Protein AF-A0A1F5MKG4-F1 (afdb_monomer_lite)

Radius of gyration: 19.08 Å; chains: 1; bounding box: 57×31×39 Å

pLDDT: mean 83.09, std 10.35, range [57.16, 92.31]

Sequence (70 aa):
MKICAKCGSNLIELTKVQSVSGNSTFPLTTTTYKCTNEECQKSMDQEKLDREAQRLERANRSKPLPKKTS

Structure (mmCIF, N/CA/C/O backbone):
data_AF-A0A1F5MKG4-F1
#
_entry.id   AF-A0A1F5MKG4-F1
#
loop_
_atom_site.group_PDB
_atom_site.id
_atom_site.type_symbol
_atom_site.label_atom_id
_atom_site.label_alt_id
_atom_site.label_comp_id
_atom_site.label_asym_id
_atom_site.label_entity_id
_atom_site.label_seq_id
_atom_site.pdbx_PDB_ins_code
_atom_site.Cartn_x
_atom_site.Cartn_y
_atom_site.Cartn_z
_atom_site.occupancy
_atom_site.B_iso_or_equiv
_atom_site.auth_seq_id
_atom_site.auth_comp_id
_atom_site.auth_asym_id
_atom_site.auth_atom_id
_atom_site.pdbx_PDB_model_num
ATOM 1 N N . MET A 1 1 ? -15.746 7.788 -4.388 1.00 61.97 1 MET A N 1
ATOM 2 C CA . MET A 1 1 ? -14.974 7.764 -3.125 1.00 61.97 1 MET A CA 1
ATOM 3 C C . MET A 1 1 ? -14.236 6.441 -3.036 1.00 61.97 1 MET A C 1
ATOM 5 O O . MET A 1 1 ? -14.834 5.426 -3.372 1.00 61.97 1 MET A O 1
ATOM 9 N N . LYS A 1 2 ? -12.952 6.440 -2.657 1.00 82.69 2 LYS A N 1
ATOM 10 C CA . LYS A 1 2 ? -12.216 5.196 -2.388 1.00 82.69 2 LYS A CA 1
ATOM 11 C C . LYS A 1 2 ? -12.329 4.856 -0.908 1.00 82.69 2 LYS A C 1
ATOM 13 O O . LYS A 1 2 ? -12.204 5.738 -0.063 1.00 82.69 2 LYS A O 1
ATOM 18 N N . ILE A 1 3 ? -12.572 3.582 -0.628 1.00 90.81 3 ILE A N 1
ATOM 19 C CA . ILE A 1 3 ? -12.863 3.071 0.709 1.00 90.81 3 ILE A CA 1
ATOM 20 C C . ILE A 1 3 ? -11.810 2.019 1.054 1.00 90.81 3 ILE A C 1
ATOM 22 O O . ILE A 1 3 ? -11.414 1.225 0.199 1.00 90.81 3 ILE A O 1
ATOM 26 N N . CYS A 1 4 ? -11.320 2.035 2.288 1.00 88.12 4 CYS A N 1
ATOM 27 C CA . CYS A 1 4 ? -10.352 1.068 2.774 1.00 88.12 4 CYS A CA 1
ATOM 28 C C . CYS A 1 4 ? -11.018 -0.303 2.915 1.00 88.12 4 CYS A C 1
ATOM 30 O O . CYS A 1 4 ? -11.974 -0.458 3.670 1.00 88.12 4 CYS A O 1
ATOM 32 N N . ALA A 1 5 ? -10.483 -1.313 2.228 1.00 87.50 5 ALA A N 1
ATOM 33 C CA . ALA A 1 5 ? -11.035 -2.667 2.243 1.00 87.50 5 ALA A CA 1
ATOM 34 C C . ALA A 1 5 ? -10.947 -3.365 3.615 1.00 87.50 5 ALA A C 1
ATOM 36 O O . ALA A 1 5 ? -11.645 -4.346 3.842 1.00 87.50 5 ALA A O 1
ATOM 37 N N . LYS A 1 6 ? -10.089 -2.881 4.525 1.00 86.94 6 LYS A N 1
ATOM 38 C CA . LYS A 1 6 ? -9.900 -3.465 5.863 1.00 86.94 6 LYS A CA 1
ATOM 39 C C . LYS A 1 6 ? -10.900 -2.931 6.893 1.00 86.94 6 LYS A C 1
ATOM 41 O O . LYS A 1 6 ? -11.407 -3.707 7.688 1.00 86.94 6 LYS A O 1
ATOM 46 N N . CYS A 1 7 ? -11.175 -1.626 6.889 1.00 89.00 7 CYS A N 1
ATOM 47 C CA . CYS A 1 7 ? -11.968 -0.969 7.938 1.00 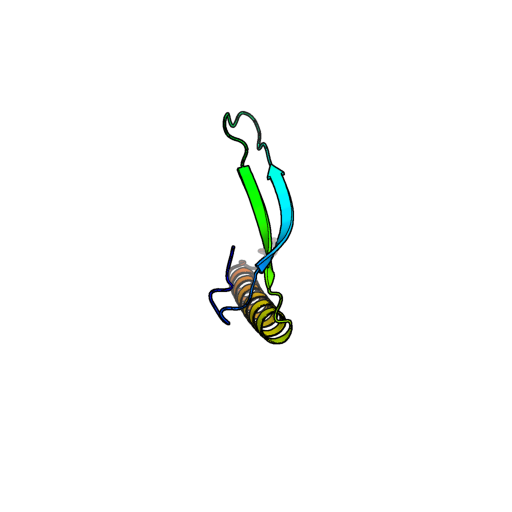89.00 7 CYS A CA 1
ATOM 48 C C . CYS A 1 7 ? -13.184 -0.183 7.427 1.00 89.00 7 CYS A C 1
ATOM 50 O O . CYS A 1 7 ? -13.871 0.452 8.221 1.00 89.00 7 CYS A O 1
ATOM 52 N N . GLY A 1 8 ? -13.421 -0.134 6.113 1.00 89.44 8 GLY A N 1
ATOM 53 C CA . GLY A 1 8 ? -14.534 0.619 5.525 1.00 89.44 8 GLY A CA 1
ATOM 54 C C . GLY A 1 8 ? -14.409 2.146 5.632 1.00 89.44 8 GLY A C 1
ATOM 55 O O . GLY A 1 8 ? -15.319 2.862 5.228 1.00 89.44 8 GLY A O 1
ATOM 56 N N . SER A 1 9 ? -13.298 2.667 6.161 1.00 91.75 9 SER A N 1
ATOM 57 C CA . SER A 1 9 ? -13.063 4.111 6.274 1.00 91.75 9 SER A CA 1
ATOM 58 C C . SER A 1 9 ? -12.641 4.727 4.940 1.00 91.75 9 SER A C 1
ATOM 60 O O . SER A 1 9 ? -12.175 4.032 4.035 1.00 91.75 9 SER A O 1
ATOM 62 N N . ASN A 1 10 ? -12.761 6.048 4.817 1.00 92.19 10 ASN A N 1
ATOM 63 C CA . ASN A 1 10 ? -12.369 6.755 3.601 1.00 92.19 10 ASN A CA 1
ATOM 64 C C . ASN A 1 10 ? -10.851 6.675 3.355 1.00 92.19 10 ASN A C 1
ATOM 66 O O . ASN A 1 10 ? -10.037 6.639 4.281 1.00 92.19 10 ASN A O 1
ATOM 70 N N . LEU A 1 11 ? -10.468 6.636 2.080 1.00 91.81 11 LEU A N 1
ATOM 71 C CA . LEU A 1 11 ? -9.083 6.750 1.636 1.00 91.81 11 LEU A CA 1
ATOM 72 C C . LEU A 1 11 ? -8.855 8.149 1.063 1.00 91.81 11 LEU A C 1
ATOM 74 O O . LEU A 1 11 ? -9.569 8.575 0.154 1.00 91.81 11 LEU A O 1
ATOM 78 N N . ILE A 1 12 ? -7.834 8.832 1.569 1.00 91.62 12 ILE A N 1
ATOM 79 C CA . ILE A 1 12 ? -7.354 10.105 1.035 1.00 91.62 12 ILE A CA 1
ATOM 80 C C . ILE A 1 12 ? -6.199 9.853 0.066 1.00 91.62 12 ILE A C 1
ATOM 82 O O . ILE A 1 12 ? -5.325 9.022 0.317 1.00 91.62 12 ILE A O 1
ATOM 86 N N . GLU A 1 13 ? -6.213 10.542 -1.070 1.00 91.81 13 GLU A N 1
ATOM 87 C CA . GLU A 1 13 ? -5.111 10.506 -2.029 1.00 91.81 13 GLU A CA 1
ATOM 88 C C . GLU A 1 13 ? -3.947 11.334 -1.478 1.00 91.81 13 GLU A C 1
ATOM 90 O O . GLU A 1 13 ? -4.106 12.519 -1.202 1.00 91.81 13 GLU A O 1
ATOM 95 N N . LEU A 1 14 ? -2.790 10.702 -1.278 1.00 89.12 14 LEU A N 1
ATOM 96 C CA . LEU A 1 14 ? -1.582 11.383 -0.804 1.00 89.12 14 LEU A CA 1
ATOM 97 C C . LEU A 1 14 ? -0.753 11.910 -1.966 1.00 89.12 14 LEU A C 1
ATOM 99 O O . LEU A 1 14 ? -0.248 13.028 -1.940 1.00 89.12 14 LEU A O 1
ATOM 103 N N . THR A 1 15 ? -0.516 11.052 -2.953 1.00 91.31 15 THR A N 1
ATOM 104 C CA . THR A 1 15 ? 0.431 11.351 -4.022 1.00 91.31 15 THR A CA 1
ATOM 105 C C . THR A 1 15 ? 0.030 10.602 -5.270 1.00 91.31 15 THR A C 1
ATOM 107 O O . THR A 1 15 ? -0.305 9.420 -5.222 1.00 91.31 15 THR A O 1
ATOM 110 N N . LYS A 1 16 ? 0.113 11.289 -6.401 1.00 91.06 16 LYS A N 1
ATOM 111 C CA . LYS A 1 16 ? -0.077 10.716 -7.723 1.00 91.06 16 LYS A CA 1
ATOM 112 C C . LYS A 1 16 ? 1.212 10.916 -8.503 1.00 91.06 16 LYS A C 1
ATOM 114 O O . LYS A 1 16 ? 1.536 12.032 -8.896 1.00 91.06 16 LYS A O 1
ATOM 119 N N . VAL A 1 17 ? 1.958 9.838 -8.692 1.00 90.38 17 VAL A N 1
ATOM 120 C CA . VAL A 1 17 ? 3.200 9.834 -9.461 1.00 90.38 17 VAL A CA 1
ATOM 121 C C . VAL A 1 17 ? 2.902 9.246 -10.829 1.00 90.38 17 VAL A C 1
ATOM 123 O O . VAL A 1 17 ? 2.431 8.116 -10.935 1.00 90.38 17 VAL A O 1
ATOM 126 N N . GLN A 1 18 ? 3.168 10.012 -11.881 1.00 87.56 18 GLN A N 1
ATOM 127 C CA . GLN A 1 18 ? 3.182 9.487 -13.242 1.00 87.56 18 GLN A CA 1
ATOM 128 C C . GLN A 1 18 ? 4.621 9.172 -13.625 1.00 87.56 18 GLN A C 1
ATOM 130 O O . GLN A 1 18 ? 5.482 10.047 -13.618 1.00 87.56 18 GLN A O 1
ATOM 135 N N . SER A 1 19 ? 4.876 7.908 -13.930 1.00 82.44 19 SER A N 1
ATOM 136 C CA . SER A 1 19 ? 6.175 7.416 -14.360 1.00 82.44 19 SER A CA 1
ATOM 137 C C . SER A 1 19 ? 6.081 7.024 -15.828 1.00 82.44 19 SER A C 1
ATOM 139 O O . SER A 1 19 ? 5.303 6.147 -16.204 1.00 82.44 19 SER A O 1
ATOM 141 N N . VAL A 1 20 ? 6.882 7.681 -16.662 1.00 77.25 20 VAL A N 1
ATOM 142 C CA . VAL A 1 20 ? 7.084 7.292 -18.059 1.00 77.25 20 VAL A CA 1
ATOM 143 C C . VAL A 1 20 ? 8.410 6.544 -18.112 1.00 77.25 20 VAL A C 1
ATOM 145 O O . VAL A 1 20 ? 9.479 7.145 -18.041 1.00 77.25 20 VAL A O 1
ATOM 148 N N . SER A 1 21 ? 8.356 5.216 -18.141 1.00 69.12 21 SER A N 1
ATOM 149 C CA . SER A 1 21 ? 9.555 4.385 -18.247 1.00 69.12 21 SER A CA 1
ATOM 150 C C . SER A 1 21 ? 9.894 4.168 -19.726 1.00 69.12 21 SER A C 1
ATOM 152 O O . SER A 1 21 ? 9.287 3.328 -20.384 1.00 69.12 21 SER A O 1
ATOM 154 N N . GLY A 1 22 ? 10.856 4.932 -20.255 1.00 73.38 22 GLY A N 1
ATOM 155 C CA . GLY A 1 22 ? 11.401 4.763 -21.614 1.00 73.38 22 GLY A CA 1
ATOM 156 C C . GLY A 1 22 ? 10.401 5.027 -22.752 1.00 73.38 22 GLY A C 1
ATOM 157 O O . GLY A 1 22 ? 9.554 5.909 -22.643 1.00 73.38 22 GLY A O 1
ATOM 158 N N . ASN A 1 23 ? 10.486 4.240 -23.836 1.00 67.62 23 ASN A N 1
ATOM 159 C CA . ASN A 1 23 ? 9.632 4.310 -25.041 1.00 67.62 23 ASN A CA 1
ATOM 160 C C . ASN A 1 23 ? 8.187 3.802 -24.817 1.00 67.62 23 ASN A C 1
ATOM 162 O O . ASN A 1 23 ? 7.517 3.393 -25.766 1.00 67.62 23 ASN A O 1
ATOM 166 N N . SER A 1 24 ? 7.700 3.765 -23.576 1.00 64.38 24 SER A N 1
ATOM 167 C CA . SER A 1 24 ? 6.332 3.336 -23.295 1.00 64.38 24 SER A CA 1
ATOM 168 C C . SER A 1 24 ? 5.349 4.413 -23.753 1.00 64.38 24 SER A C 1
ATOM 170 O O . SER A 1 24 ? 5.315 5.509 -23.198 1.00 64.38 24 SER A O 1
ATOM 172 N N . THR A 1 25 ? 4.515 4.090 -24.744 1.00 72.50 25 THR A N 1
ATOM 173 C CA . THR A 1 25 ? 3.431 4.955 -25.249 1.00 72.50 25 THR A CA 1
ATOM 174 C C . THR A 1 25 ? 2.390 5.284 -24.172 1.00 72.50 25 THR A C 1
ATOM 176 O O . THR A 1 25 ? 1.630 6.238 -24.313 1.00 72.50 25 THR A O 1
ATOM 179 N N . PHE A 1 26 ? 2.365 4.517 -23.077 1.00 77.62 26 PHE A N 1
ATOM 180 C CA . PHE A 1 26 ? 1.403 4.670 -21.993 1.00 77.62 26 PHE A CA 1
ATOM 181 C C . PHE A 1 26 ? 2.113 5.043 -20.683 1.00 77.62 26 PHE A C 1
ATOM 183 O O . PHE A 1 26 ? 2.956 4.270 -20.208 1.00 77.62 26 PHE A O 1
ATOM 190 N N . PRO A 1 27 ? 1.786 6.203 -20.082 1.00 80.69 27 PRO A N 1
ATOM 191 C CA . PRO A 1 27 ? 2.325 6.599 -18.788 1.00 80.69 27 PRO A CA 1
ATOM 192 C C . PRO A 1 27 ? 1.744 5.718 -17.676 1.00 80.69 27 PRO A C 1
ATOM 194 O O . PRO A 1 27 ? 0.528 5.529 -17.582 1.00 80.69 27 PRO A O 1
ATOM 197 N N . LEU A 1 28 ? 2.601 5.206 -16.791 1.00 87.00 28 LEU A N 1
ATOM 198 C CA . LEU A 1 28 ? 2.153 4.475 -15.611 1.00 87.00 28 LEU A CA 1
ATOM 1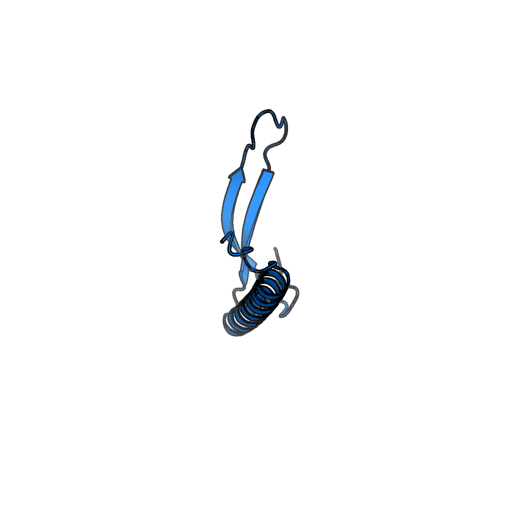99 C C . LEU A 1 28 ? 1.787 5.478 -14.517 1.00 87.00 28 LEU A C 1
ATOM 201 O O . LEU A 1 28 ? 2.639 6.209 -14.020 1.00 87.00 28 LEU A O 1
ATOM 205 N N . THR A 1 29 ? 0.518 5.507 -14.120 1.00 87.44 29 THR A N 1
ATOM 206 C CA . THR A 1 29 ? 0.065 6.351 -13.009 1.00 87.44 29 THR A CA 1
ATOM 207 C C . THR A 1 29 ? 0.000 5.526 -11.732 1.00 87.44 29 THR A C 1
ATOM 209 O O . THR A 1 29 ? -0.870 4.670 -11.582 1.00 87.44 29 THR A O 1
ATOM 212 N N . THR A 1 30 ? 0.900 5.807 -10.796 1.00 88.94 30 THR A N 1
ATOM 213 C CA . THR A 1 30 ? 0.870 5.245 -9.446 1.00 88.94 30 THR A CA 1
ATOM 214 C C . THR A 1 30 ? 0.227 6.249 -8.506 1.00 88.94 30 THR A C 1
ATOM 216 O O . THR A 1 30 ? 0.752 7.343 -8.300 1.00 88.94 30 THR A O 1
ATOM 219 N N . THR A 1 31 ? -0.899 5.873 -7.908 1.00 90.94 31 THR A N 1
ATOM 220 C CA . THR A 1 31 ? -1.569 6.707 -6.913 1.00 90.94 31 THR A CA 1
ATOM 221 C C . THR A 1 31 ? -1.501 6.062 -5.538 1.00 90.94 31 THR A C 1
ATOM 223 O O . THR A 1 31 ? -2.014 4.962 -5.328 1.00 90.94 31 THR A O 1
ATOM 226 N N . THR A 1 32 ? -0.894 6.771 -4.597 1.00 89.19 32 THR A N 1
ATOM 227 C CA . THR A 1 32 ? -0.768 6.373 -3.199 1.00 89.19 32 THR A CA 1
ATOM 228 C C . THR A 1 32 ? -1.949 6.913 -2.405 1.00 89.19 32 THR A C 1
ATOM 230 O O . THR A 1 32 ? -2.225 8.115 -2.419 1.00 89.19 32 THR A O 1
ATOM 233 N N . TYR A 1 33 ? -2.619 6.024 -1.677 1.00 90.00 33 TYR A N 1
ATOM 234 C CA . TYR A 1 33 ? -3.739 6.354 -0.801 1.00 90.00 33 TYR A CA 1
ATOM 235 C C . TYR A 1 33 ? -3.380 6.083 0.661 1.00 90.00 33 TYR A C 1
ATOM 237 O O . TYR A 1 33 ? -2.675 5.117 0.952 1.00 90.00 33 TYR A O 1
ATOM 245 N N . LYS A 1 34 ? -3.906 6.902 1.572 1.00 89.38 34 LYS A N 1
ATOM 246 C CA . LYS A 1 34 ? -3.822 6.710 3.026 1.00 89.38 34 LYS A CA 1
ATOM 247 C C . LYS A 1 34 ? -5.214 6.566 3.615 1.00 89.38 34 LYS A C 1
ATOM 249 O O . LYS A 1 34 ? -6.137 7.273 3.215 1.00 89.38 34 LYS A O 1
ATOM 254 N N . CYS A 1 35 ? -5.374 5.649 4.559 1.00 91.38 35 CYS A N 1
ATOM 255 C CA . CYS A 1 35 ? -6.622 5.495 5.288 1.00 91.38 35 CYS A CA 1
ATOM 256 C C . CYS A 1 35 ? -6.808 6.641 6.287 1.00 91.38 35 CYS A C 1
ATOM 258 O O . CYS A 1 35 ? -5.866 7.024 6.980 1.00 91.38 35 CYS A O 1
ATOM 260 N N . THR A 1 36 ? -8.026 7.180 6.374 1.00 91.31 36 THR A N 1
ATOM 261 C CA . THR A 1 36 ? -8.373 8.194 7.381 1.00 91.31 36 THR A CA 1
ATOM 262 C C . THR A 1 36 ? -8.407 7.626 8.797 1.00 91.31 36 THR A C 1
ATOM 264 O O . THR A 1 36 ? -8.318 8.385 9.753 1.00 91.31 36 THR A O 1
ATOM 267 N N . ASN A 1 37 ? -8.547 6.306 8.945 1.00 92.31 37 ASN A N 1
ATOM 268 C CA . ASN A 1 37 ? -8.486 5.638 10.237 1.00 92.31 37 ASN A CA 1
ATOM 269 C C . ASN A 1 37 ? -7.031 5.263 10.557 1.00 92.31 37 ASN A C 1
ATOM 271 O O . ASN A 1 37 ? -6.465 4.352 9.948 1.00 92.31 37 ASN A O 1
ATOM 275 N N . GLU A 1 38 ? -6.440 5.973 11.518 1.00 88.56 38 GLU A N 1
ATOM 276 C CA . GLU A 1 38 ? -5.040 5.806 11.914 1.00 88.56 38 GLU A CA 1
ATOM 277 C C . GLU A 1 38 ? -4.739 4.435 12.520 1.00 88.56 38 GLU A C 1
ATOM 279 O O . GLU A 1 38 ? -3.654 3.899 12.305 1.00 88.56 38 GLU A O 1
ATOM 284 N N . GLU A 1 39 ? -5.684 3.843 13.247 1.00 91.19 39 GLU A N 1
ATOM 285 C CA . GLU A 1 39 ? -5.505 2.523 13.852 1.00 91.19 39 GLU A CA 1
ATOM 286 C C . GLU A 1 39 ? -5.434 1.440 12.770 1.00 91.19 39 GLU A C 1
ATOM 288 O O . GLU A 1 39 ? -4.507 0.625 12.738 1.00 91.19 39 GLU A O 1
ATOM 293 N N . CYS A 1 40 ? -6.350 1.508 11.800 1.00 89.94 40 CYS A N 1
ATOM 294 C CA . CYS A 1 40 ? -6.317 0.632 10.634 1.00 89.94 40 CYS A CA 1
ATOM 295 C C . CYS A 1 40 ? -5.041 0.836 9.808 1.00 89.94 40 CYS A C 1
ATOM 297 O O . CYS A 1 40 ? -4.454 -0.137 9.329 1.00 89.94 40 CYS A O 1
ATOM 299 N N . GLN A 1 41 ? -4.617 2.089 9.628 1.00 88.94 41 GLN A N 1
ATOM 300 C CA . GLN A 1 41 ? -3.405 2.415 8.886 1.00 88.94 41 GLN A CA 1
ATOM 301 C C . GLN A 1 41 ? -2.177 1.794 9.565 1.00 88.94 41 GLN A C 1
ATOM 303 O O . GLN A 1 41 ? -1.443 1.054 8.917 1.00 88.94 41 GLN A O 1
ATOM 308 N N . LYS A 1 42 ? -2.017 1.984 10.882 1.00 90.50 42 LYS A N 1
ATOM 309 C CA . LYS A 1 42 ? -0.922 1.389 11.666 1.00 90.50 42 LYS A CA 1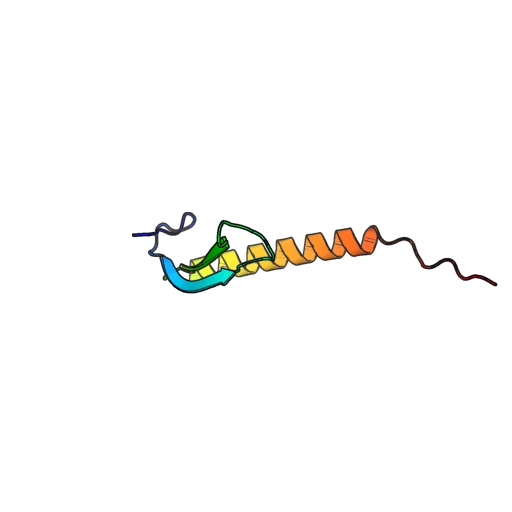
ATOM 310 C C . LYS A 1 42 ? -0.899 -0.134 11.575 1.00 90.50 42 LYS A C 1
ATOM 312 O O . LYS A 1 42 ? 0.166 -0.709 11.381 1.00 90.50 42 LYS A O 1
ATOM 317 N N . SER A 1 43 ? -2.0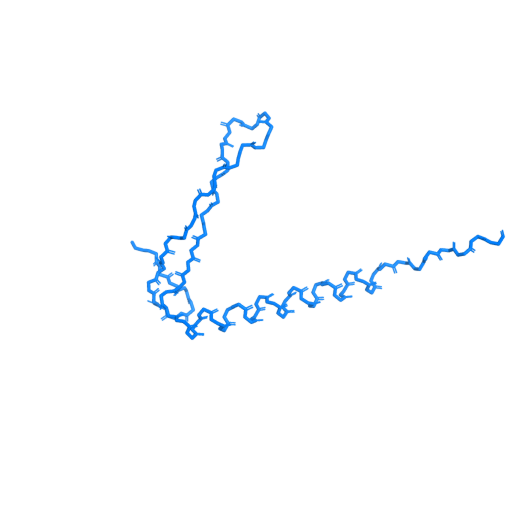58 -0.785 11.680 1.00 90.50 43 SER A N 1
ATOM 318 C CA . SER A 1 43 ? -2.152 -2.244 11.552 1.00 90.50 43 SER A CA 1
ATOM 319 C C . SER A 1 43 ? -1.688 -2.725 10.172 1.00 90.50 43 SER A C 1
ATOM 321 O O . SER A 1 43 ? -0.900 -3.666 10.072 1.00 90.50 43 SER A O 1
ATOM 323 N N . MET A 1 44 ? -2.109 -2.042 9.105 1.00 87.31 44 MET A N 1
ATOM 324 C CA . MET A 1 44 ? -1.671 -2.358 7.746 1.00 87.31 44 MET A CA 1
ATOM 325 C C . MET A 1 44 ? -0.179 -2.105 7.522 1.00 87.31 44 MET A C 1
ATOM 327 O O . MET A 1 44 ? 0.479 -2.921 6.877 1.00 87.31 44 MET A O 1
ATOM 331 N N . ASP A 1 45 ? 0.353 -0.995 8.031 1.00 88.88 45 ASP A N 1
ATOM 332 C CA . ASP A 1 45 ? 1.777 -0.676 7.939 1.00 88.88 45 ASP A CA 1
ATOM 333 C C . ASP A 1 45 ? 2.622 -1.721 8.682 1.00 88.88 45 ASP A C 1
ATOM 335 O O . ASP A 1 45 ? 3.625 -2.192 8.144 1.00 88.88 45 ASP A O 1
ATOM 339 N N . GLN A 1 46 ? 2.170 -2.180 9.854 1.00 91.06 46 GLN A N 1
ATOM 340 C CA . GLN A 1 46 ? 2.829 -3.253 10.599 1.00 91.06 46 GLN A CA 1
ATOM 341 C C . GLN A 1 46 ? 2.798 -4.588 9.838 1.00 91.06 46 GLN A C 1
ATOM 343 O O . GLN A 1 46 ? 3.829 -5.249 9.722 1.00 91.06 46 GLN A O 1
ATOM 348 N N . GLU A 1 47 ? 1.646 -4.972 9.272 1.00 89.38 47 GLU A N 1
ATOM 349 C CA . GLU A 1 47 ? 1.506 -6.191 8.454 1.00 89.38 47 GLU A CA 1
ATOM 350 C C . GLU A 1 47 ? 2.423 -6.132 7.218 1.00 89.38 47 GLU A C 1
ATOM 352 O O . GLU A 1 47 ? 3.007 -7.137 6.804 1.00 89.38 47 GLU A O 1
ATOM 357 N N . LYS A 1 48 ? 2.583 -4.943 6.627 1.00 88.44 48 LYS A N 1
ATOM 358 C CA . LYS A 1 48 ? 3.462 -4.727 5.477 1.00 88.44 48 LYS A CA 1
ATOM 359 C C . LYS A 1 48 ? 4.938 -4.849 5.861 1.00 88.44 48 LYS A C 1
ATOM 361 O O . LYS A 1 48 ? 5.675 -5.524 5.143 1.00 88.44 48 LYS A O 1
ATOM 366 N N . LEU A 1 49 ? 5.349 -4.237 6.973 1.00 90.31 49 LEU A N 1
ATOM 367 C CA . LEU A 1 49 ? 6.716 -4.329 7.497 1.00 90.31 49 LEU A CA 1
ATOM 368 C C . LEU A 1 49 ? 7.093 -5.776 7.821 1.00 90.31 49 LEU A C 1
ATOM 370 O O . LEU A 1 49 ? 8.162 -6.230 7.423 1.00 90.31 49 LEU A O 1
ATOM 374 N N . ASP A 1 50 ? 6.194 -6.518 8.466 1.00 90.88 50 ASP A N 1
ATOM 375 C CA . ASP A 1 50 ? 6.415 -7.928 8.790 1.00 90.88 50 ASP A CA 1
ATOM 376 C C . ASP A 1 50 ? 6.595 -8.785 7.525 1.00 90.88 50 ASP A C 1
ATOM 378 O O . ASP A 1 50 ? 7.559 -9.543 7.394 1.00 90.88 50 ASP A O 1
ATOM 382 N N . ARG A 1 51 ? 5.727 -8.598 6.521 1.00 89.75 51 ARG A N 1
ATOM 383 C CA . ARG A 1 51 ? 5.855 -9.301 5.235 1.00 89.75 51 ARG A CA 1
ATOM 384 C C . ARG A 1 51 ? 7.147 -8.961 4.504 1.00 89.75 51 ARG A C 1
ATOM 386 O O . ARG A 1 51 ? 7.714 -9.833 3.843 1.00 89.75 51 ARG A O 1
ATOM 393 N N . GLU A 1 52 ? 7.593 -7.712 4.565 1.00 89.19 52 GLU A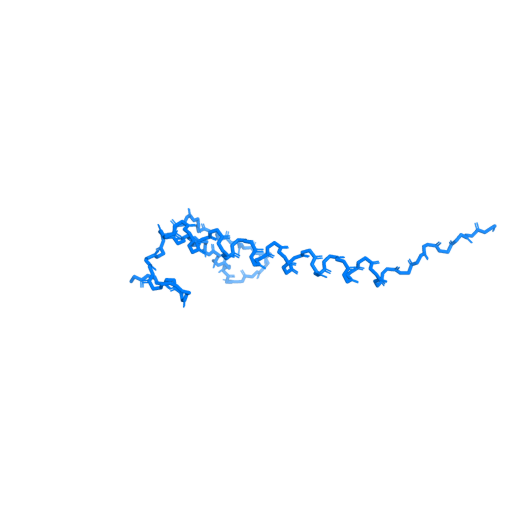 N 1
ATOM 394 C CA . GLU A 1 52 ? 8.846 -7.291 3.942 1.00 89.19 52 GLU A CA 1
ATOM 395 C C . GLU A 1 52 ? 10.058 -7.878 4.672 1.00 89.19 52 GLU A C 1
ATOM 397 O O . GLU A 1 52 ? 10.953 -8.416 4.017 1.00 89.19 52 GLU A O 1
ATOM 402 N N . ALA A 1 53 ? 10.035 -7.902 6.007 1.00 88.62 53 ALA A N 1
ATOM 403 C CA . ALA A 1 53 ? 11.056 -8.550 6.826 1.00 88.62 53 ALA A CA 1
ATOM 404 C C . ALA A 1 53 ? 11.170 -10.051 6.507 1.00 88.62 53 ALA A C 1
ATOM 406 O O . ALA A 1 53 ? 12.264 -10.537 6.219 1.00 88.62 53 ALA A O 1
ATOM 407 N N . GLN A 1 54 ? 10.044 -10.771 6.433 1.00 89.19 54 GLN A N 1
ATOM 408 C CA . GLN A 1 54 ? 10.033 -12.187 6.047 1.00 89.19 54 GLN A CA 1
ATOM 409 C C . GLN A 1 54 ? 10.577 -12.415 4.628 1.00 89.19 54 GLN A C 1
ATOM 411 O O . GLN A 1 54 ? 11.286 -13.393 4.375 1.00 89.19 54 GLN A O 1
ATOM 416 N N . ARG A 1 55 ? 10.259 -11.529 3.674 1.00 87.38 55 ARG A N 1
ATOM 417 C CA . ARG A 1 55 ? 10.812 -11.603 2.310 1.00 87.38 55 ARG A CA 1
ATOM 418 C C . ARG A 1 55 ? 12.323 -11.389 2.308 1.00 87.38 55 ARG A C 1
ATOM 420 O O . ARG A 1 55 ? 13.026 -12.132 1.624 1.00 87.38 55 ARG A O 1
ATOM 427 N N . LEU A 1 56 ? 12.816 -10.414 3.070 1.00 86.12 56 LEU A N 1
ATOM 428 C CA . LEU A 1 56 ? 14.241 -10.113 3.177 1.00 86.12 56 LEU A CA 1
ATOM 429 C C . LEU A 1 56 ? 15.017 -11.260 3.838 1.00 86.12 56 LEU A C 1
ATOM 431 O O . LEU A 1 56 ? 16.085 -11.636 3.357 1.00 86.12 56 LEU A O 1
ATOM 435 N N . GLU A 1 57 ? 14.468 -11.854 4.897 1.00 86.19 57 GLU A N 1
ATOM 436 C CA . GLU A 1 57 ? 15.068 -13.003 5.578 1.00 86.19 57 GLU A CA 1
ATOM 437 C C . GLU A 1 57 ? 15.192 -14.206 4.634 1.00 86.19 57 GLU A C 1
ATOM 439 O O . GLU A 1 57 ? 16.274 -14.785 4.498 1.00 86.19 57 GLU A O 1
ATOM 444 N N . ARG A 1 58 ? 14.121 -14.529 3.894 1.00 84.31 58 ARG A N 1
ATOM 445 C CA . ARG A 1 58 ?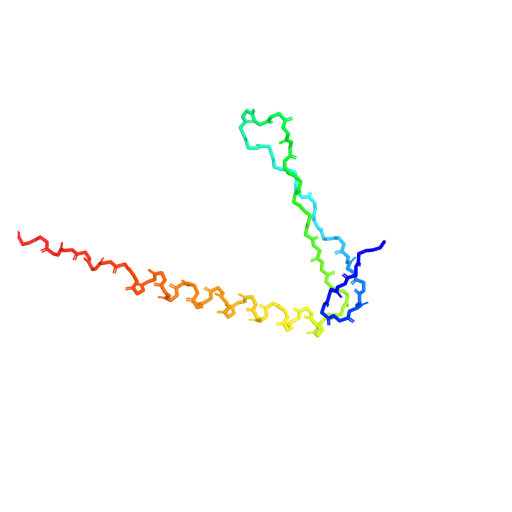 14.154 -15.586 2.871 1.00 84.31 58 ARG A CA 1
ATOM 446 C C . ARG A 1 58 ? 15.195 -15.293 1.799 1.00 84.31 58 ARG A C 1
ATOM 448 O O . ARG A 1 58 ? 15.969 -16.187 1.470 1.00 84.31 58 ARG A O 1
ATOM 455 N N . ALA A 1 59 ? 15.249 -14.053 1.307 1.00 82.75 59 ALA A N 1
ATOM 456 C CA . ALA A 1 59 ? 16.219 -13.635 0.300 1.00 82.75 59 ALA A CA 1
ATOM 457 C C . ALA A 1 59 ? 17.671 -13.782 0.793 1.00 82.75 59 ALA A C 1
ATOM 459 O O . ALA A 1 59 ? 18.523 -14.262 0.042 1.00 82.75 59 ALA A O 1
ATOM 460 N N . ASN A 1 60 ? 17.953 -13.427 2.051 1.00 78.56 60 ASN A N 1
ATOM 461 C CA . ASN A 1 60 ? 19.272 -13.603 2.663 1.00 78.56 60 ASN A CA 1
ATOM 462 C C . ASN A 1 60 ? 19.624 -15.078 2.875 1.00 78.56 60 ASN A C 1
ATOM 464 O O . ASN A 1 60 ? 20.750 -15.472 2.581 1.00 78.56 60 ASN A O 1
ATOM 468 N N . ARG A 1 61 ? 18.669 -15.912 3.300 1.00 75.94 61 ARG A N 1
ATOM 469 C CA . ARG A 1 61 ? 18.886 -17.358 3.454 1.00 75.94 61 ARG A CA 1
ATOM 470 C C . ARG A 1 61 ? 19.193 -18.049 2.123 1.00 75.94 61 ARG A C 1
ATOM 472 O O . ARG A 1 61 ? 19.940 -19.020 2.097 1.00 75.94 61 ARG A O 1
ATOM 479 N N . SER A 1 62 ? 18.639 -17.550 1.020 1.00 67.19 62 SER A N 1
ATOM 480 C CA . SER A 1 62 ? 18.888 -18.078 -0.326 1.00 67.19 62 SER A CA 1
ATOM 481 C C . SER A 1 62 ? 20.172 -17.573 -0.997 1.00 67.19 62 SER A C 1
ATOM 483 O O . SER A 1 62 ? 20.472 -18.023 -2.102 1.00 67.19 62 SER A O 1
ATOM 485 N N . LYS A 1 63 ? 20.948 -16.664 -0.384 1.00 66.56 63 LYS A N 1
ATOM 486 C CA . LYS A 1 63 ? 22.232 -16.234 -0.960 1.00 66.56 63 LYS A CA 1
ATOM 487 C C . LYS A 1 63 ? 23.323 -17.274 -0.661 1.00 66.56 63 LYS A C 1
ATOM 489 O O . LYS A 1 63 ? 23.631 -17.492 0.510 1.00 66.56 63 LYS A O 1
ATOM 494 N N . PRO A 1 64 ? 23.936 -17.906 -1.681 1.00 60.75 64 PRO A N 1
ATOM 495 C CA . PRO A 1 64 ? 25.089 -18.768 -1.462 1.00 60.75 64 PRO A CA 1
ATOM 496 C C . PRO A 1 64 ? 26.256 -17.937 -0.915 1.00 60.75 64 PRO A C 1
ATOM 498 O O . PRO A 1 64 ? 26.518 -16.830 -1.389 1.00 60.75 64 PRO A O 1
ATOM 501 N N . LEU A 1 65 ? 26.945 -18.474 0.094 1.00 68.00 65 LEU A N 1
ATOM 502 C CA . LEU A 1 65 ? 28.155 -17.875 0.659 1.00 68.00 65 LEU A CA 1
ATOM 503 C C . LEU A 1 65 ? 29.173 -17.607 -0.465 1.00 68.00 65 LEU A C 1
ATOM 505 O O . LEU A 1 65 ? 29.347 -18.473 -1.331 1.00 68.00 65 LEU A O 1
ATOM 509 N N . PRO A 1 66 ? 29.866 -16.451 -0.469 1.00 65.00 66 PRO A N 1
ATOM 510 C CA . PRO A 1 66 ? 30.944 -16.227 -1.420 1.00 65.00 66 PRO A CA 1
ATOM 511 C C . PRO A 1 66 ? 31.992 -17.325 -1.216 1.00 65.00 66 PRO A C 1
ATOM 513 O O . PRO A 1 66 ? 32.525 -17.493 -0.116 1.00 65.00 66 PRO A O 1
ATOM 516 N N . LYS A 1 67 ? 32.253 -18.114 -2.266 1.00 57.16 67 LYS A N 1
ATOM 517 C CA . LYS A 1 67 ? 33.332 -19.105 -2.258 1.00 57.16 67 LYS A CA 1
ATOM 518 C C . LYS A 1 67 ? 34.634 -18.352 -1.988 1.00 57.16 67 LYS A C 1
ATOM 520 O O . LYS A 1 67 ? 35.051 -17.550 -2.818 1.00 57.16 67 LYS A O 1
ATOM 525 N N . LYS A 1 68 ? 35.262 -18.594 -0.832 1.00 59.75 68 LYS A N 1
ATOM 526 C CA . LYS A 1 68 ? 36.652 -18.189 -0.596 1.00 59.75 68 LYS A CA 1
ATOM 527 C C . LYS A 1 68 ? 37.508 -18.896 -1.648 1.00 59.75 68 LYS A C 1
ATOM 529 O O . LYS A 1 68 ? 37.648 -20.113 -1.596 1.00 59.75 68 LYS A O 1
ATOM 534 N N . THR A 1 69 ? 38.018 -18.153 -2.620 1.00 61.56 69 THR A N 1
ATOM 535 C CA . THR A 1 69 ? 39.117 -18.604 -3.475 1.00 61.56 69 THR A CA 1
ATOM 536 C C . THR A 1 69 ? 40.400 -18.480 -2.659 1.00 61.56 69 THR A C 1
ATOM 538 O O . THR A 1 69 ? 40.757 -17.369 -2.266 1.00 61.56 69 THR A O 1
ATOM 541 N N . SER A 1 70 ? 40.998 -19.627 -2.325 1.00 58.75 70 SER A N 1
ATOM 542 C CA . SER A 1 70 ? 42.365 -19.743 -1.798 1.00 58.75 70 SER A CA 1
ATOM 543 C C . SER A 1 70 ? 43.401 -19.451 -2.870 1.00 58.75 70 SER A C 1
ATOM 545 O O . SER A 1 70 ? 43.096 -19.716 -4.054 1.00 58.75 70 SER A O 1
#

Organism: NCBI:txid1797787

Foldseek 3Di:
DDADPPPRADKDWDDWDWDDDPPDPDTDIDIDIAGPDPVVRVVVVVVVVVVVVVVVVVVVVPDDDPPPDD

Secondary structure (DSSP, 8-state):
--B-TTT--BEEEEEEEEE--TT-SS-EEEEEEEES-HHHHHHHHHHHHHHHHHHHHHHHHTSPPP----